Protein AF-A0A412AKS7-F1 (afdb_monomer_lite)

Radius of gyration: 25.2 Å; chains: 1; bounding box: 46×31×76 Å

Secondary structure (DSSP, 8-state):
-HHHHHHHHHHHHHHHHTT-EEETTTTEEE-TTTHHHHHHHHHHHHHHHHHHHHHHHHHHHHHHHHHHHHHHHHHHH--

pLDDT: mean 76.57, std 11.46, range [50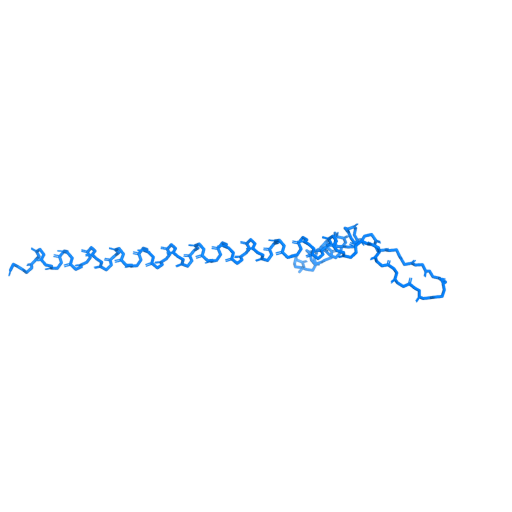.03, 92.12]

Foldseek 3Di:
DVVVVVVVVVVVVLCVQQVFDQDVPPGDGDRVRNVRSVVVVVVVVVVVVVVVVVVVVVVVVVVVVVVVVVVVVVVVVPD

Sequence (79 aa):
MKTILFTIIFIIALLWVGDLTITFKPFSISLPGWYKPVGIILFVLAMAVYNIGEYAKGYKHGFDDGIKKCVEILKKKNP

Organism: Phocaeicola vulgatus (NCBI:txid821)

Structure (mmCIF, N/CA/C/O backbone):
data_AF-A0A412AKS7-F1
#
_entry.id   AF-A0A412AKS7-F1
#
loop_
_atom_site.group_PDB
_atom_site.id
_atom_site.type_symbol
_atom_site.label_atom_id
_atom_site.label_alt_id
_atom_site.label_comp_id
_atom_site.label_asym_id
_atom_site.label_entity_id
_atom_site.label_seq_id
_atom_site.pdbx_PDB_ins_code
_atom_site.Cartn_x
_atom_site.Cartn_y
_atom_site.Cartn_z
_atom_site.occupancy
_atom_site.B_iso_or_equiv
_atom_site.auth_seq_id
_atom_site.auth_comp_id
_atom_site.auth_asym_id
_atom_site.auth_atom_id
_atom_site.pdbx_PDB_model_num
ATOM 1 N N . MET A 1 1 ? 7.428 20.210 -6.350 1.00 59.94 1 MET A N 1
ATOM 2 C CA . MET A 1 1 ? 8.771 19.597 -6.512 1.00 59.94 1 MET A CA 1
ATOM 3 C C . MET A 1 1 ? 8.871 18.227 -5.840 1.00 59.94 1 MET A C 1
ATOM 5 O O . MET A 1 1 ? 9.230 17.278 -6.521 1.00 59.94 1 MET A O 1
ATOM 9 N N . LYS A 1 2 ? 8.491 18.078 -4.558 1.00 71.88 2 LYS A N 1
ATOM 10 C CA . LYS A 1 2 ? 8.596 16.796 -3.823 1.00 71.88 2 LYS A CA 1
ATOM 11 C C . LYS A 1 2 ? 7.739 15.652 -4.400 1.00 71.88 2 LYS A C 1
ATOM 13 O O . LYS A 1 2 ? 8.202 14.523 -4.466 1.00 71.88 2 LYS A O 1
ATOM 18 N N . THR A 1 3 ? 6.529 15.954 -4.878 1.00 72.81 3 THR A N 1
ATOM 19 C CA . THR A 1 3 ? 5.627 14.984 -5.529 1.00 72.81 3 THR A CA 1
ATOM 20 C C . THR A 1 3 ? 6.154 14.492 -6.875 1.00 72.81 3 THR A C 1
ATOM 22 O O . THR A 1 3 ? 6.109 13.303 -7.141 1.00 72.81 3 THR A O 1
ATOM 25 N N . ILE A 1 4 ? 6.723 15.387 -7.686 1.00 82.31 4 ILE A N 1
ATOM 26 C CA . ILE A 1 4 ? 7.268 15.057 -9.014 1.00 82.31 4 ILE A CA 1
ATOM 27 C C . ILE A 1 4 ? 8.469 14.108 -8.886 1.00 82.31 4 ILE A C 1
ATOM 29 O O . ILE A 1 4 ? 8.540 13.106 -9.592 1.00 82.31 4 ILE A O 1
ATOM 33 N N . LEU A 1 5 ? 9.374 14.382 -7.940 1.00 80.12 5 LEU A N 1
ATOM 34 C CA . LEU A 1 5 ? 10.501 13.498 -7.620 1.00 80.12 5 LEU A CA 1
ATOM 35 C C . LEU A 1 5 ? 10.033 12.102 -7.195 1.00 80.12 5 LEU A C 1
ATOM 37 O O . LEU A 1 5 ? 10.567 11.102 -7.669 1.00 80.12 5 LEU A O 1
ATOM 41 N N . PHE A 1 6 ? 9.009 12.034 -6.343 1.00 76.44 6 PHE A N 1
ATOM 42 C CA . PHE A 1 6 ? 8.454 10.766 -5.877 1.00 76.44 6 PHE A CA 1
ATOM 43 C C . PHE A 1 6 ? 7.833 9.957 -7.024 1.00 76.44 6 PHE A C 1
ATOM 45 O O . PHE A 1 6 ? 8.071 8.757 -7.132 1.00 76.44 6 PHE A O 1
ATOM 52 N N . THR A 1 7 ? 7.107 10.620 -7.927 1.00 79.19 7 THR A N 1
ATOM 53 C CA . THR A 1 7 ? 6.521 9.984 -9.112 1.00 79.19 7 THR A CA 1
ATOM 54 C C . THR A 1 7 ? 7.592 9.415 -10.044 1.00 79.19 7 THR A C 1
ATOM 56 O O . THR A 1 7 ? 7.449 8.290 -10.513 1.00 79.19 7 THR A O 1
ATOM 59 N N . ILE A 1 8 ? 8.688 10.141 -10.285 1.00 82.25 8 ILE A N 1
ATOM 60 C CA . ILE A 1 8 ? 9.787 9.667 -11.144 1.00 82.25 8 ILE A CA 1
ATOM 61 C C . ILE A 1 8 ? 10.473 8.438 -10.531 1.00 82.25 8 ILE A C 1
ATOM 63 O O . ILE A 1 8 ? 10.683 7.444 -11.223 1.00 82.25 8 ILE A O 1
ATOM 67 N N . ILE A 1 9 ? 10.769 8.469 -9.228 1.00 84.88 9 ILE A N 1
ATOM 68 C CA . ILE A 1 9 ? 11.361 7.331 -8.503 1.00 84.88 9 ILE A CA 1
ATOM 69 C C . ILE A 1 9 ? 10.439 6.108 -8.558 1.00 84.88 9 ILE A C 1
ATOM 71 O O . ILE A 1 9 ? 10.900 4.991 -8.787 1.00 84.88 9 ILE A O 1
ATOM 75 N N . PHE A 1 10 ? 9.133 6.318 -8.399 1.00 79.62 10 PHE A N 1
ATOM 76 C CA . PHE A 1 10 ? 8.135 5.256 -8.474 1.00 79.62 10 PHE A CA 1
ATOM 77 C C . PHE A 1 10 ? 8.077 4.608 -9.865 1.00 79.62 10 PHE A C 1
ATOM 79 O O . PHE A 1 10 ? 8.033 3.384 -9.973 1.00 79.62 10 PHE A O 1
ATOM 86 N N . ILE A 1 11 ? 8.151 5.410 -10.932 1.00 76.62 11 ILE A N 1
ATOM 87 C CA . ILE A 1 11 ? 8.196 4.915 -12.316 1.00 76.62 11 ILE A CA 1
ATOM 88 C C . ILE A 1 11 ? 9.470 4.095 -12.564 1.00 76.62 11 ILE A C 1
ATOM 90 O O . ILE A 1 11 ? 9.389 3.025 -13.161 1.00 76.62 11 ILE A O 1
ATOM 94 N N . ILE A 1 12 ? 10.629 4.551 -12.076 1.00 80.06 12 ILE A N 1
ATOM 95 C CA . ILE A 1 12 ? 11.903 3.820 -12.203 1.00 80.06 12 ILE A CA 1
ATOM 96 C C . ILE A 1 12 ? 11.839 2.478 -11.460 1.00 80.06 12 ILE A C 1
ATOM 98 O O . ILE A 1 12 ? 12.247 1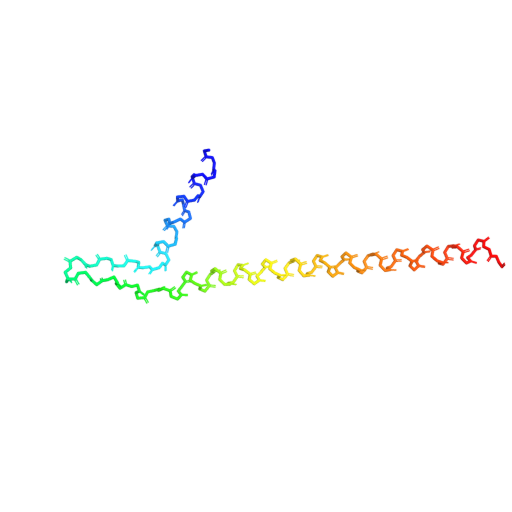.455 -12.007 1.00 80.06 12 ILE A O 1
ATOM 102 N N . ALA A 1 13 ? 11.282 2.455 -10.246 1.00 73.69 13 ALA A N 1
ATOM 103 C CA . ALA A 1 13 ? 11.109 1.227 -9.471 1.00 73.69 13 ALA A CA 1
ATOM 104 C C . ALA A 1 13 ? 10.154 0.233 -10.157 1.00 73.69 13 ALA A C 1
ATOM 106 O O . ALA A 1 13 ? 10.444 -0.961 -10.213 1.00 73.69 13 ALA A O 1
ATOM 107 N N . LEU A 1 14 ? 9.047 0.716 -10.731 1.00 69.94 14 LEU A N 1
ATOM 108 C CA . LEU A 1 14 ? 8.125 -0.109 -11.518 1.00 69.94 14 LEU A CA 1
ATOM 109 C C . LEU A 1 14 ? 8.784 -0.677 -12.779 1.00 69.94 14 LEU A C 1
ATOM 111 O O . LEU A 1 14 ? 8.583 -1.852 -13.086 1.00 69.94 14 LEU A O 1
ATOM 115 N N . LEU A 1 15 ? 9.584 0.130 -13.486 1.00 69.06 15 LEU A N 1
ATOM 116 C CA . LEU A 1 15 ? 10.340 -0.315 -14.660 1.00 69.06 15 LEU A CA 1
ATOM 117 C C . LEU A 1 15 ? 11.351 -1.410 -14.304 1.00 69.06 15 LEU A C 1
ATOM 119 O O . LEU A 1 15 ? 11.472 -2.386 -15.042 1.00 69.06 15 LEU A O 1
ATOM 123 N N . TRP A 1 16 ? 12.039 -1.257 -13.168 1.00 68.50 16 TRP A N 1
ATOM 124 C CA . TRP A 1 16 ? 13.015 -2.226 -12.668 1.00 68.50 16 TRP A CA 1
ATOM 125 C C . TRP A 1 16 ? 12.355 -3.553 -12.283 1.00 68.50 16 TRP A C 1
ATOM 127 O O . TRP A 1 16 ? 12.833 -4.622 -12.642 1.00 68.50 16 TRP A O 1
ATOM 137 N N . VAL A 1 17 ? 11.232 -3.497 -11.567 1.00 66.62 17 VAL A N 1
ATOM 138 C CA . VAL A 1 17 ? 10.499 -4.690 -11.114 1.00 66.62 17 VAL A CA 1
ATOM 139 C C . VAL A 1 17 ? 9.807 -5.419 -12.271 1.00 66.62 17 VAL A C 1
ATOM 141 O O . VAL A 1 17 ? 9.635 -6.636 -12.214 1.00 66.62 17 VAL A O 1
ATOM 144 N N . GLY A 1 18 ? 9.390 -4.689 -13.309 1.00 64.44 18 GLY A N 1
ATOM 145 C CA . GLY A 1 18 ? 8.678 -5.235 -14.465 1.00 64.44 18 GLY A CA 1
ATOM 146 C C . GLY A 1 18 ? 9.557 -5.905 -15.524 1.00 64.44 18 GLY A C 1
ATOM 147 O O . GLY A 1 18 ? 8.991 -6.476 -16.456 1.00 64.44 18 GLY A O 1
ATOM 148 N N . ASP A 1 19 ? 10.893 -5.841 -15.398 1.00 61.94 19 ASP A N 1
ATOM 149 C CA . ASP A 1 19 ? 11.854 -6.328 -16.404 1.00 61.94 19 ASP A CA 1
ATOM 150 C C . ASP A 1 19 ? 11.449 -5.879 -17.828 1.00 61.94 19 ASP A C 1
ATOM 152 O O . ASP A 1 19 ? 11.303 -6.683 -18.754 1.00 61.94 19 ASP A O 1
ATOM 156 N N . LEU A 1 20 ? 11.185 -4.575 -17.987 1.00 60.34 20 LEU A N 1
ATOM 157 C CA . LEU A 1 20 ? 10.691 -3.975 -19.231 1.00 60.34 20 LEU A CA 1
ATOM 158 C C . LEU A 1 20 ? 11.743 -4.096 -20.344 1.00 60.34 20 LEU A C 1
ATOM 160 O O . LEU A 1 20 ? 12.648 -3.273 -20.470 1.00 60.34 20 LEU A O 1
ATOM 164 N N . THR A 1 21 ? 11.624 -5.135 -21.167 1.00 57.19 21 THR A N 1
ATOM 165 C CA . THR A 1 21 ? 12.540 -5.403 -22.280 1.00 57.19 21 THR A CA 1
ATOM 166 C C . THR A 1 21 ? 11.937 -4.851 -23.569 1.00 57.19 21 THR A C 1
ATOM 168 O O . THR A 1 21 ? 11.110 -5.485 -24.222 1.00 57.19 21 THR A O 1
ATOM 171 N N . ILE A 1 22 ? 12.332 -3.632 -23.943 1.00 57.38 22 ILE A N 1
ATOM 172 C CA . ILE A 1 22 ? 11.922 -3.010 -25.209 1.00 57.38 22 ILE A CA 1
ATOM 173 C C . ILE A 1 22 ? 12.886 -3.473 -26.313 1.00 57.38 22 ILE A C 1
ATOM 175 O O . ILE A 1 22 ? 13.994 -2.956 -26.434 1.00 57.38 22 ILE A O 1
ATOM 179 N N . THR A 1 23 ? 12.476 -4.456 -27.123 1.00 53.22 23 THR A N 1
ATOM 180 C CA . THR A 1 23 ? 13.241 -4.909 -28.301 1.00 53.22 23 THR A CA 1
ATOM 181 C C . THR A 1 23 ? 12.773 -4.170 -29.561 1.00 53.22 23 THR A C 1
ATOM 183 O O . THR A 1 23 ? 11.640 -4.328 -30.013 1.00 53.22 23 THR A O 1
ATOM 186 N N . PHE A 1 24 ? 13.661 -3.376 -30.170 1.00 54.81 24 PHE A N 1
ATOM 187 C CA . PHE A 1 24 ? 13.395 -2.571 -31.376 1.00 54.81 24 PHE A CA 1
ATOM 188 C C . PHE A 1 24 ? 13.591 -3.347 -32.694 1.00 54.81 24 PHE A C 1
ATOM 190 O O . PHE A 1 24 ? 14.309 -2.914 -33.592 1.00 54.81 24 PHE A O 1
ATOM 197 N N . LYS A 1 25 ? 12.937 -4.503 -32.828 1.00 50.03 25 LYS A N 1
ATOM 198 C CA . LYS A 1 25 ? 12.716 -5.199 -34.110 1.00 50.03 25 LYS A CA 1
ATOM 199 C C . LYS A 1 25 ? 11.582 -6.214 -33.935 1.00 50.03 25 LYS A C 1
ATOM 201 O O . LYS A 1 25 ? 11.710 -7.058 -33.056 1.00 50.03 25 LYS A O 1
ATOM 206 N N . PRO A 1 26 ? 10.568 -6.260 -34.815 1.00 57.06 26 PRO A N 1
ATOM 207 C CA . PRO A 1 26 ? 9.626 -5.196 -35.178 1.00 57.06 26 PRO A CA 1
ATOM 208 C C . PRO A 1 26 ? 8.646 -4.953 -34.005 1.00 57.06 26 PRO A C 1
ATOM 210 O O . PRO A 1 26 ? 7.959 -5.879 -33.610 1.00 57.06 26 PRO A O 1
ATOM 213 N N . PHE A 1 27 ? 8.624 -3.760 -33.397 1.00 59.34 27 PHE A N 1
ATOM 214 C CA . PHE A 1 27 ? 7.745 -3.346 -32.274 1.00 59.34 27 PHE A CA 1
ATOM 215 C C . PHE A 1 27 ? 7.053 -4.465 -31.460 1.00 59.34 27 PHE A C 1
ATOM 217 O O . PHE A 1 27 ? 5.828 -4.570 -31.450 1.00 59.34 27 PHE A O 1
ATOM 224 N N . SER A 1 28 ? 7.829 -5.282 -30.743 1.00 55.22 28 SER A N 1
ATOM 225 C CA . SER A 1 28 ? 7.285 -6.214 -29.754 1.00 55.22 28 SER A CA 1
ATOM 226 C C . SER A 1 28 ? 7.656 -5.710 -28.364 1.00 55.22 28 SER A C 1
ATOM 228 O O . SER A 1 28 ? 8.813 -5.777 -27.949 1.00 55.22 28 SER A O 1
ATOM 230 N N . ILE A 1 29 ? 6.671 -5.163 -27.653 1.00 59.66 29 ILE A N 1
ATOM 231 C CA . ILE A 1 29 ? 6.787 -4.817 -26.234 1.00 59.66 29 ILE A CA 1
ATOM 232 C C . ILE A 1 29 ? 6.528 -6.106 -25.452 1.00 59.66 29 ILE A C 1
ATOM 234 O O . ILE A 1 29 ? 5.381 -6.490 -25.233 1.00 59.66 29 ILE A O 1
ATOM 238 N N . SER A 1 30 ? 7.594 -6.810 -25.068 1.00 57.16 30 SER A N 1
ATOM 239 C CA . SER A 1 30 ? 7.482 -7.943 -24.150 1.00 57.16 30 SER A CA 1
ATOM 240 C C . SER A 1 30 ? 7.717 -7.449 -22.728 1.00 57.16 30 SER A C 1
ATOM 242 O O . SER A 1 30 ? 8.810 -6.987 -22.408 1.00 57.16 30 SER A O 1
ATOM 244 N N . LEU A 1 31 ? 6.715 -7.578 -21.860 1.00 63.41 31 LEU A N 1
ATOM 245 C CA . LEU A 1 31 ? 6.930 -7.543 -20.413 1.00 63.41 31 LEU A CA 1
ATOM 246 C C . LEU A 1 31 ? 6.837 -8.968 -19.872 1.00 63.41 31 LEU A C 1
ATOM 248 O O . LEU A 1 31 ? 5.781 -9.362 -19.367 1.00 63.41 31 LEU A O 1
ATOM 252 N N . PRO A 1 32 ? 7.921 -9.756 -19.963 1.00 63.88 32 PRO A N 1
ATOM 253 C CA . PRO A 1 32 ? 7.943 -11.110 -19.414 1.00 63.88 32 PRO A CA 1
ATOM 254 C C . PRO A 1 32 ? 7.684 -11.124 -17.894 1.00 63.88 32 PRO A C 1
ATOM 256 O O . PRO A 1 32 ? 7.280 -12.148 -17.350 1.00 63.88 32 PRO A O 1
ATOM 259 N N . GLY A 1 33 ? 7.871 -9.986 -17.210 1.00 68.25 33 G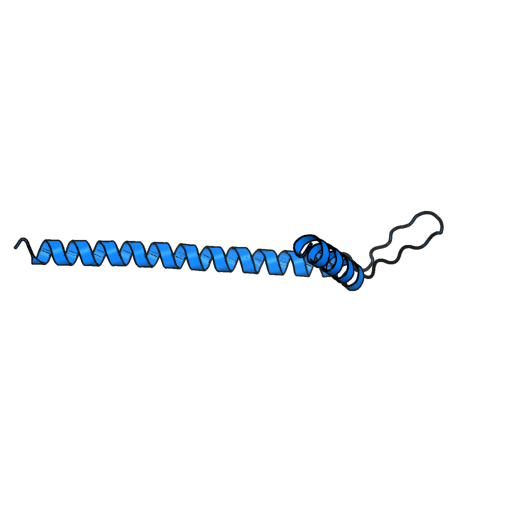LY A N 1
ATOM 260 C CA . GLY A 1 33 ? 7.689 -9.813 -15.770 1.00 68.25 33 GLY A CA 1
ATOM 261 C C . GLY A 1 33 ? 6.461 -9.011 -15.323 1.00 68.25 33 GLY A C 1
ATOM 262 O O . GLY A 1 33 ? 6.434 -8.630 -14.156 1.00 68.25 33 GLY A O 1
ATOM 263 N N . TRP A 1 34 ? 5.449 -8.744 -16.169 1.00 69.75 34 TRP A N 1
ATOM 264 C CA . TRP A 1 34 ? 4.326 -7.833 -15.821 1.00 69.75 34 TRP A CA 1
ATOM 265 C C . TRP A 1 34 ? 3.576 -8.239 -14.533 1.00 69.75 34 TRP A C 1
ATOM 267 O O . TRP A 1 34 ? 3.091 -7.392 -13.782 1.00 69.75 34 TRP A O 1
ATOM 277 N N . TYR A 1 35 ? 3.519 -9.534 -14.217 1.00 73.81 35 TYR A N 1
ATOM 278 C CA . TYR A 1 35 ? 2.856 -10.035 -13.008 1.00 73.81 35 TYR A CA 1
ATOM 279 C C . TYR A 1 35 ? 3.535 -9.585 -11.699 1.00 73.81 35 TYR A C 1
ATOM 281 O O . TYR A 1 35 ? 2.855 -9.461 -10.681 1.00 73.81 35 TYR A O 1
ATOM 289 N N . LYS A 1 36 ? 4.845 -9.297 -11.705 1.00 73.06 36 LYS A N 1
ATOM 290 C CA . LYS A 1 36 ? 5.600 -8.868 -10.512 1.00 73.06 36 LYS A CA 1
ATOM 291 C C . LYS A 1 36 ? 5.141 -7.497 -9.979 1.00 73.06 36 LYS A C 1
ATOM 293 O O . LYS A 1 36 ? 4.746 -7.431 -8.813 1.00 73.06 36 LYS A O 1
ATOM 298 N N . PRO A 1 37 ? 5.128 -6.407 -10.779 1.00 78.19 37 PRO A N 1
ATOM 299 C CA . PRO A 1 37 ? 4.651 -5.111 -10.302 1.00 78.19 37 PRO A CA 1
ATOM 300 C C . PRO A 1 37 ? 3.151 -5.130 -9.988 1.00 78.19 37 PRO A C 1
ATOM 302 O O . PRO A 1 37 ? 2.731 -4.521 -9.007 1.00 78.19 37 PRO A O 1
ATOM 305 N N . VAL A 1 38 ? 2.344 -5.872 -10.756 1.00 79.44 38 VAL A N 1
ATOM 306 C CA . VAL A 1 38 ? 0.903 -6.016 -10.483 1.00 79.44 38 VAL A CA 1
ATOM 307 C C . VAL A 1 38 ? 0.660 -6.682 -9.129 1.00 79.44 38 VAL A C 1
ATOM 309 O O . VAL A 1 38 ? -0.164 -6.192 -8.361 1.00 79.44 38 VAL A O 1
ATOM 312 N N . GLY A 1 39 ? 1.409 -7.738 -8.794 1.00 81.81 39 GLY A N 1
ATOM 313 C CA . GLY A 1 39 ? 1.316 -8.401 -7.492 1.00 81.81 39 GLY A CA 1
ATOM 314 C C . GLY A 1 39 ? 1.646 -7.472 -6.320 1.00 81.81 39 GLY A C 1
ATOM 315 O O . GLY A 1 39 ? 0.922 -7.454 -5.327 1.00 81.81 39 GLY A O 1
ATOM 316 N N . ILE A 1 40 ? 2.687 -6.644 -6.452 1.00 83.31 40 ILE A N 1
ATOM 317 C CA . ILE A 1 40 ? 3.071 -5.665 -5.420 1.00 83.31 40 ILE A CA 1
ATOM 318 C C . ILE A 1 40 ? 1.993 -4.590 -5.249 1.00 83.31 40 ILE A C 1
ATOM 320 O O . ILE A 1 40 ? 1.623 -4.269 -4.120 1.00 83.31 40 ILE A O 1
ATOM 324 N N . ILE A 1 41 ? 1.449 -4.062 -6.349 1.00 83.12 41 ILE A N 1
ATOM 325 C CA . ILE A 1 41 ? 0.366 -3.070 -6.298 1.00 83.12 41 ILE A CA 1
ATOM 326 C C . ILE A 1 41 ? -0.864 -3.664 -5.604 1.00 83.12 41 ILE A C 1
ATOM 328 O O . ILE A 1 41 ? -1.430 -3.025 -4.717 1.00 83.12 41 ILE A O 1
ATOM 332 N N . LEU A 1 42 ? -1.249 -4.893 -5.960 1.00 85.50 42 LEU A N 1
ATOM 333 C CA . LEU A 1 42 ? -2.399 -5.570 -5.363 1.00 85.50 42 LEU A CA 1
ATOM 334 C C . LEU A 1 42 ? -2.200 -5.801 -3.857 1.00 85.50 42 LEU A C 1
ATOM 336 O O . LEU A 1 42 ? -3.127 -5.597 -3.076 1.00 85.50 42 LEU A O 1
ATOM 340 N N . PHE A 1 43 ? -0.986 -6.173 -3.442 1.00 87.44 43 PHE A N 1
ATOM 341 C CA . PHE A 1 43 ? -0.637 -6.373 -2.036 1.00 87.44 43 PHE A CA 1
ATOM 342 C C . PHE A 1 43 ? -0.720 -5.075 -1.224 1.00 87.44 43 PHE A C 1
ATOM 344 O O . PHE A 1 43 ? -1.318 -5.054 -0.148 1.00 87.44 43 PHE A O 1
ATOM 351 N N . VAL A 1 44 ? -0.173 -3.973 -1.748 1.00 85.56 44 VAL A N 1
ATOM 352 C CA . VAL A 1 44 ? -0.262 -2.655 -1.098 1.00 85.56 44 VAL A CA 1
ATOM 353 C C . VAL A 1 44 ? -1.717 -2.200 -0.994 1.00 85.56 44 VAL A C 1
ATOM 355 O O . VAL A 1 44 ? -2.128 -1.696 0.051 1.00 85.56 44 VAL A O 1
ATOM 358 N N . LEU A 1 45 ? -2.517 -2.426 -2.040 1.00 85.56 45 LEU A N 1
ATOM 359 C CA . LEU A 1 45 ? -3.943 -2.104 -2.035 1.00 85.56 45 LEU A CA 1
ATOM 360 C C . LEU A 1 45 ? -4.698 -2.922 -0.974 1.00 85.56 45 LEU A C 1
ATOM 362 O O . LEU A 1 45 ? -5.482 -2.360 -0.211 1.00 85.56 45 LEU A O 1
ATOM 366 N N . ALA A 1 46 ? -4.418 -4.225 -0.875 1.00 87.12 46 ALA A N 1
ATOM 367 C CA . ALA A 1 46 ? -5.002 -5.102 0.137 1.00 87.12 46 ALA A CA 1
ATOM 368 C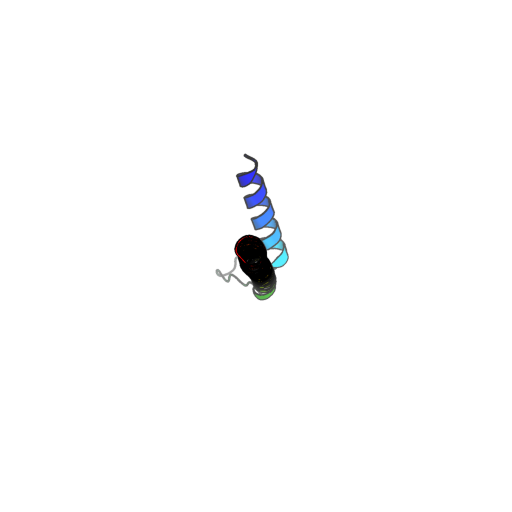 C . ALA A 1 46 ? -4.632 -4.659 1.562 1.00 87.12 46 ALA A C 1
ATOM 370 O O . ALA A 1 46 ? -5.507 -4.569 2.421 1.00 87.12 46 ALA A O 1
ATOM 371 N N . MET A 1 47 ? -3.365 -4.307 1.801 1.00 84.38 47 MET A N 1
ATOM 372 C CA . MET A 1 47 ? -2.905 -3.760 3.082 1.00 84.38 47 MET A CA 1
ATOM 373 C C . MET A 1 47 ? -3.587 -2.433 3.430 1.00 84.38 47 MET A C 1
ATOM 375 O O . MET A 1 47 ? -3.964 -2.220 4.582 1.00 84.38 47 MET A O 1
ATOM 379 N N . ALA A 1 48 ? -3.776 -1.536 2.459 1.00 89.44 48 ALA A N 1
ATOM 380 C CA . ALA A 1 48 ? -4.466 -0.269 2.683 1.00 89.44 48 ALA A CA 1
ATOM 381 C C . ALA A 1 48 ? -5.938 -0.489 3.068 1.00 89.44 48 ALA A C 1
ATOM 383 O O . ALA A 1 48 ? -6.404 0.070 4.060 1.00 89.44 48 ALA A O 1
ATOM 384 N N . VAL A 1 49 ? -6.651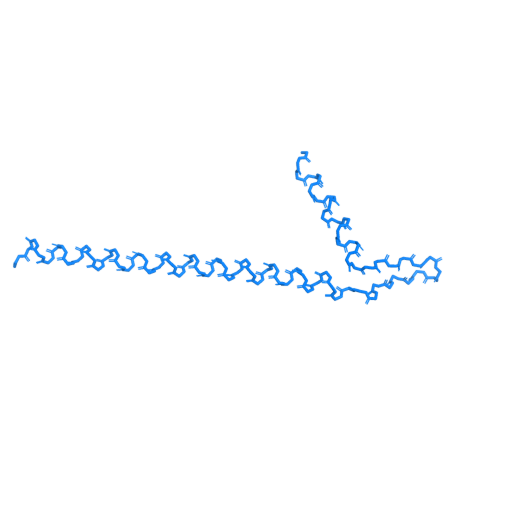 -1.348 2.332 1.00 89.19 49 VAL A N 1
ATOM 385 C CA . VAL A 1 49 ? -8.051 -1.697 2.627 1.00 89.19 49 VAL A CA 1
ATOM 386 C C . VAL A 1 49 ? -8.174 -2.387 3.985 1.00 89.19 49 VAL A C 1
ATOM 388 O O . VAL A 1 49 ? -9.066 -2.042 4.757 1.00 89.19 49 VAL A O 1
ATOM 391 N N . TYR A 1 50 ? -7.266 -3.312 4.308 1.00 86.81 50 TYR A N 1
ATOM 392 C CA . TYR A 1 50 ? -7.242 -3.995 5.600 1.00 86.81 50 TYR A CA 1
ATOM 393 C C . TYR A 1 50 ? -7.072 -3.011 6.762 1.00 86.81 50 TYR A C 1
ATOM 395 O O . TYR A 1 50 ? -7.870 -3.025 7.697 1.00 86.81 50 TYR A O 1
ATOM 403 N N . ASN A 1 51 ? -6.092 -2.105 6.673 1.00 86.19 51 ASN A N 1
ATOM 404 C CA . ASN A 1 51 ? -5.873 -1.087 7.698 1.00 86.19 51 ASN A CA 1
ATOM 405 C C . ASN A 1 51 ? -7.092 -0.170 7.851 1.00 86.19 51 ASN A C 1
ATOM 407 O O . ASN A 1 51 ? -7.557 0.036 8.966 1.00 86.19 51 ASN A O 1
ATOM 411 N N . ILE A 1 52 ? -7.658 0.343 6.752 1.00 83.94 52 ILE A N 1
ATOM 412 C CA . ILE A 1 52 ? -8.872 1.180 6.802 1.00 83.94 52 ILE A CA 1
ATOM 413 C C . ILE A 1 52 ? -10.036 0.416 7.451 1.00 83.94 52 ILE A C 1
ATOM 415 O O . ILE A 1 52 ? -10.771 0.988 8.256 1.00 83.94 52 ILE A O 1
ATOM 419 N N . GLY A 1 53 ? -10.189 -0.873 7.140 1.00 82.75 53 GLY A N 1
ATOM 420 C CA . GLY A 1 53 ? -11.186 -1.748 7.753 1.00 82.75 53 GLY A CA 1
ATOM 421 C C . GLY A 1 53 ? -10.993 -1.912 9.262 1.00 82.75 53 GLY A C 1
ATOM 422 O O . GLY A 1 53 ? -11.956 -1.764 10.014 1.00 82.75 53 GLY A O 1
ATOM 423 N N . GLU A 1 54 ? -9.763 -2.154 9.717 1.00 81.56 54 GLU A N 1
ATOM 424 C CA . GLU A 1 54 ? -9.399 -2.207 11.142 1.00 81.56 54 GLU A CA 1
ATOM 425 C C . GLU A 1 54 ? -9.673 -0.872 11.848 1.00 81.56 54 GLU A C 1
ATOM 427 O O . GLU A 1 54 ? -10.311 -0.856 12.901 1.00 81.56 54 GLU A O 1
ATOM 432 N N . TYR A 1 55 ? -9.291 0.260 11.248 1.00 73.38 55 TYR A N 1
ATOM 433 C CA . TYR A 1 55 ? -9.582 1.589 11.796 1.00 73.38 55 TYR A CA 1
ATOM 434 C C . TYR A 1 55 ? -11.087 1.852 11.905 1.00 73.38 55 TYR A C 1
ATOM 436 O O . TYR A 1 55 ? -11.561 2.321 12.941 1.00 73.38 55 TYR A O 1
ATOM 444 N N . ALA A 1 56 ? -11.862 1.518 10.870 1.00 77.44 56 ALA A N 1
ATOM 445 C CA . ALA A 1 56 ? -13.313 1.673 10.884 1.00 77.44 56 ALA A CA 1
ATOM 446 C C . ALA A 1 56 ? -13.972 0.765 11.936 1.00 77.44 56 ALA A C 1
ATOM 448 O O . ALA A 1 56 ? -14.888 1.191 12.645 1.00 77.44 56 ALA A O 1
ATOM 449 N N . LYS A 1 57 ? -13.482 -0.471 12.082 1.00 78.81 57 LYS A N 1
ATOM 450 C CA . LYS A 1 57 ? -13.943 -1.424 13.097 1.00 78.81 57 LYS A CA 1
ATOM 451 C C . LYS A 1 57 ? -13.625 -0.936 14.511 1.00 78.81 57 LYS A C 1
ATOM 453 O O . LYS A 1 57 ? -14.509 -0.964 15.365 1.00 78.81 57 LYS A O 1
ATOM 458 N N . GLY A 1 58 ? -12.410 -0.438 14.740 1.00 80.06 58 GLY A N 1
ATOM 459 C CA . GLY A 1 58 ? -11.991 0.155 16.010 1.00 80.06 58 GLY A CA 1
ATOM 460 C C . GLY A 1 58 ? -12.824 1.382 16.385 1.00 80.06 58 GLY A C 1
ATOM 461 O O . GLY A 1 58 ? -13.294 1.480 17.516 1.00 80.06 58 GLY A O 1
ATOM 462 N N . TYR A 1 59 ? -13.094 2.271 15.424 1.00 77.81 59 TYR A N 1
ATOM 463 C CA . TYR A 1 59 ? -13.950 3.441 15.638 1.00 77.81 59 TYR A CA 1
ATOM 464 C C . TYR A 1 59 ? -15.378 3.043 16.028 1.00 77.81 59 TYR A C 1
ATOM 466 O O . TYR A 1 59 ? -15.928 3.555 17.003 1.00 77.81 59 TYR A O 1
ATOM 474 N N . LYS A 1 60 ? -15.966 2.084 15.304 1.00 79.44 60 LYS A N 1
ATOM 475 C CA . LYS A 1 60 ? -17.325 1.603 15.577 1.00 79.44 60 LYS A CA 1
ATOM 476 C C . LYS A 1 60 ? -17.431 0.952 16.958 1.00 79.44 60 LYS A C 1
ATOM 478 O O . LYS A 1 60 ? -18.412 1.172 17.659 1.00 79.44 60 LYS A O 1
ATOM 483 N N . HIS A 1 61 ? -16.411 0.194 17.357 1.00 86.81 61 HIS A N 1
ATOM 484 C CA . HIS A 1 61 ? -16.353 -0.430 18.675 1.00 86.81 61 HIS A CA 1
ATOM 485 C C . HIS A 1 61 ? -16.213 0.603 19.804 1.00 86.81 61 HIS A C 1
ATOM 487 O O . HIS A 1 61 ? -16.963 0.548 20.774 1.00 86.81 61 HIS A O 1
ATOM 493 N N . GLY A 1 62 ? -15.317 1.585 19.654 1.00 85.62 62 GLY A N 1
ATOM 494 C CA . GLY A 1 62 ? -15.147 2.655 20.642 1.00 85.62 62 GLY A CA 1
ATOM 495 C C . GLY A 1 62 ? -16.392 3.532 20.805 1.00 85.62 62 GLY A C 1
ATOM 496 O O . GLY A 1 62 ? -16.705 3.961 21.915 1.00 85.62 62 GLY A O 1
ATOM 497 N N . PHE A 1 63 ? -17.133 3.763 19.718 1.00 87.25 63 PHE A N 1
ATOM 498 C CA . PHE A 1 63 ? -18.395 4.499 19.759 1.00 87.25 63 PHE A CA 1
ATOM 499 C C . PHE A 1 63 ? -19.486 3.745 20.536 1.00 87.25 63 PHE A C 1
ATOM 501 O O . PHE A 1 63 ? -20.137 4.332 21.401 1.00 87.25 63 PHE A O 1
ATOM 508 N N . ASP A 1 64 ? -19.657 2.448 20.268 1.00 89.44 64 ASP A N 1
ATOM 509 C CA . ASP A 1 64 ? -20.672 1.617 20.928 1.00 89.44 64 ASP A CA 1
ATOM 510 C C . ASP A 1 64 ? -20.396 1.469 22.435 1.00 89.44 64 ASP A C 1
ATOM 512 O O . ASP A 1 64 ? -21.291 1.636 23.268 1.00 89.44 64 ASP A O 1
ATOM 516 N N . ASP A 1 65 ? -19.126 1.274 22.806 1.00 92.12 65 ASP A N 1
ATOM 517 C CA . ASP A 1 65 ? -18.709 1.189 24.209 1.00 92.12 65 ASP A CA 1
ATOM 518 C C . ASP A 1 65 ? -18.887 2.533 24.946 1.00 92.12 65 ASP A C 1
ATOM 520 O O . ASP A 1 65 ? -19.323 2.579 26.101 1.00 92.12 65 ASP A O 1
ATOM 524 N N . GLY A 1 66 ? -18.645 3.651 24.251 1.00 89.44 66 GLY A N 1
ATOM 525 C CA . GLY A 1 66 ? -18.921 4.997 24.754 1.00 89.44 66 GLY A CA 1
ATOM 526 C C . GLY A 1 66 ? -20.407 5.232 25.042 1.00 89.44 66 GLY A C 1
ATOM 527 O O . GLY A 1 66 ? -20.754 5.711 26.124 1.00 89.44 66 GLY A O 1
ATOM 528 N N . ILE A 1 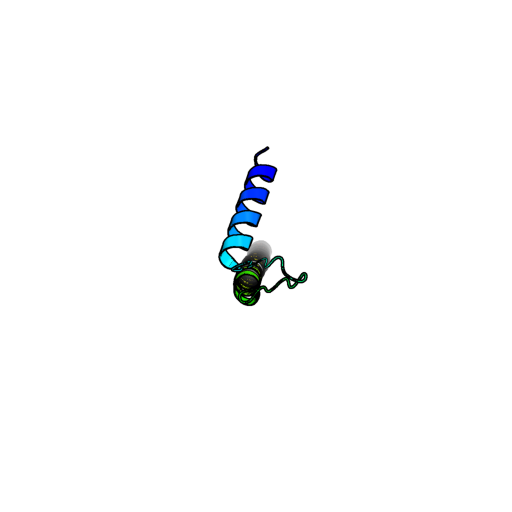67 ? -21.297 4.846 24.119 1.00 90.56 67 ILE A N 1
ATOM 529 C CA . ILE A 1 67 ? -22.751 4.937 24.335 1.00 90.56 67 ILE A CA 1
ATOM 530 C C . ILE A 1 67 ? -23.171 4.084 25.528 1.00 90.56 67 ILE A C 1
ATOM 532 O O . ILE A 1 67 ? -23.914 4.559 26.391 1.00 90.56 67 ILE A O 1
ATOM 536 N N . LYS A 1 68 ? -22.669 2.851 25.617 1.00 91.69 68 LYS A N 1
ATOM 537 C CA . LYS A 1 68 ? -23.006 1.931 26.704 1.00 91.69 68 LYS A CA 1
ATOM 538 C C . LYS A 1 68 ? -22.632 2.505 28.072 1.00 91.69 68 LYS A C 1
ATOM 540 O O . LYS A 1 68 ? -23.472 2.514 28.973 1.00 91.69 68 LYS A O 1
ATOM 545 N N . LYS A 1 69 ? -21.431 3.081 28.199 1.00 90.50 69 LYS A N 1
ATOM 546 C CA . LYS A 1 69 ? -20.997 3.776 29.424 1.00 90.50 69 LYS A CA 1
ATOM 547 C C . LYS A 1 69 ? -21.856 4.997 29.747 1.00 90.50 69 LYS A C 1
ATOM 549 O O . LYS A 1 69 ? -22.231 5.182 30.903 1.00 90.50 69 LYS A O 1
ATOM 554 N N . CYS A 1 70 ? -22.206 5.816 28.755 1.00 87.81 70 CYS A N 1
ATOM 555 C CA . CYS A 1 70 ? -23.074 6.979 28.968 1.00 87.81 70 CYS A CA 1
ATOM 556 C C . CYS A 1 70 ? -24.464 6.576 29.485 1.00 87.81 70 CYS A C 1
ATOM 558 O O . CYS A 1 70 ? -24.975 7.191 30.422 1.00 87.81 70 CYS A O 1
ATOM 560 N N . VAL A 1 71 ? -25.059 5.525 28.915 1.00 90.06 71 VAL A N 1
ATOM 561 C CA . VAL A 1 71 ? -26.363 4.995 29.347 1.00 90.06 71 VAL A CA 1
ATOM 562 C C . VAL A 1 71 ? -26.295 4.444 30.773 1.00 90.06 71 VAL A C 1
ATOM 564 O O . VAL A 1 71 ? -27.215 4.668 31.559 1.00 90.06 71 VAL A O 1
ATOM 567 N N . GLU A 1 72 ? -25.208 3.763 31.134 1.00 90.69 72 GLU A N 1
ATOM 568 C CA . GLU A 1 72 ? -25.002 3.238 32.487 1.00 90.69 72 GLU A CA 1
ATOM 569 C C . GLU A 1 72 ? -24.871 4.360 33.529 1.00 90.69 72 GLU A C 1
ATOM 571 O O . GLU A 1 72 ? -25.516 4.315 34.578 1.00 90.69 72 GLU A O 1
ATOM 576 N N . ILE A 1 73 ? -24.114 5.418 33.214 1.00 90.62 73 ILE A N 1
ATOM 577 C CA . ILE A 1 73 ? -23.994 6.606 34.072 1.00 90.62 73 ILE A CA 1
ATOM 578 C C . ILE A 1 73 ? -25.356 7.291 34.244 1.00 90.62 73 ILE A C 1
ATOM 580 O O . ILE A 1 73 ? -25.713 7.657 35.363 1.00 90.62 73 ILE A O 1
ATOM 584 N N . LEU A 1 74 ? -26.131 7.443 33.166 1.00 88.38 74 LEU A N 1
ATOM 585 C CA . LEU A 1 74 ? -27.468 8.044 33.218 1.00 88.38 74 LEU A CA 1
ATOM 586 C C . LEU A 1 74 ? -28.437 7.224 34.079 1.00 88.38 74 LEU A C 1
ATOM 588 O O . LEU A 1 74 ? -29.112 7.799 34.932 1.00 88.38 74 LEU A O 1
ATOM 592 N N . LYS A 1 75 ? -28.455 5.893 33.925 1.00 86.19 75 LYS A N 1
ATOM 593 C CA . LYS A 1 75 ? -29.247 4.987 34.778 1.00 86.19 75 LYS A CA 1
ATOM 594 C C . LYS A 1 75 ? -28.838 5.038 36.246 1.00 86.19 75 LYS A C 1
ATOM 596 O O . LYS A 1 75 ? -29.676 4.880 37.116 1.00 86.19 75 LYS A O 1
ATOM 601 N N . LYS A 1 76 ? -27.556 5.250 36.539 1.00 85.56 76 LYS A N 1
ATOM 602 C CA . LYS A 1 76 ? -27.080 5.377 37.921 1.00 85.56 76 LYS A CA 1
ATOM 603 C C . LYS A 1 76 ? -27.446 6.729 38.547 1.00 85.56 76 LYS A C 1
ATOM 605 O O . LYS A 1 76 ? -27.494 6.836 39.768 1.00 85.56 76 LYS A O 1
ATOM 610 N N . LYS A 1 77 ? -27.659 7.763 37.723 1.00 78.94 77 LYS A N 1
ATOM 611 C CA . LYS A 1 77 ? -27.962 9.132 38.170 1.00 78.94 77 LYS A CA 1
ATOM 612 C C . LYS A 1 77 ? -29.462 9.403 38.346 1.00 78.94 77 LYS A C 1
ATOM 614 O O . LYS A 1 77 ? -29.803 10.253 39.160 1.00 78.94 77 LYS A O 1
ATOM 619 N N . ASN A 1 78 ? -30.322 8.689 37.618 1.00 64.06 78 ASN A N 1
ATOM 620 C CA . ASN A 1 78 ? -31.770 8.639 37.842 1.00 64.06 78 ASN A CA 1
ATOM 621 C C . ASN A 1 78 ? -32.141 7.251 38.401 1.00 64.06 78 ASN A C 1
ATOM 623 O O . ASN A 1 78 ? -32.254 6.327 37.592 1.00 64.06 78 ASN A O 1
ATOM 627 N N . PRO A 1 79 ? -32.271 7.083 39.734 1.00 60.84 79 PRO A N 1
ATOM 628 C CA . PRO A 1 79 ? -32.774 5.842 40.325 1.00 60.84 79 PRO A CA 1
ATOM 629 C C . PRO A 1 79 ? -34.224 5.545 39.920 1.00 60.84 79 PRO A C 1
ATOM 631 O O . PRO A 1 79 ? -34.986 6.510 39.674 1.00 60.84 79 PRO A O 1
#